Protein AF-A0A415C9I6-F1 (afdb_monomer_lite)

Organism: Bifidobacterium bifidum (NCBI:txid1681)

pLDDT: mean 77.61, std 12.65, range [57.22, 97.31]

Foldseek 3Di:
DDPVVVVVVVVVVVVVVVVVVVVVVCPPVVVVVCVVCVVVDDDVLVVPPCVCVVVVPDDD

Secondary structure (DSSP, 8-state):
--HHHHHHHHHHHHHHHHHHHHHHHHHHHHHHHHHH-GGG---GGGG-TTTTGGGGS---

Structure (mmCIF, N/CA/C/O backbone):
data_AF-A0A415C9I6-F1
#
_entry.id   AF-A0A415C9I6-F1
#
loop_
_atom_site.group_PDB
_atom_site.id
_atom_site.type_symbol
_atom_site.label_atom_id
_atom_site.label_alt_id
_atom_site.label_comp_id
_atom_site.label_asym_id
_atom_site.label_entity_id
_atom_site.label_seq_id
_atom_site.pdbx_PDB_ins_code
_atom_site.Cartn_x
_atom_site.Cartn_y
_atom_site.Cartn_z
_atom_site.occupancy
_atom_site.B_iso_or_equiv
_atom_site.auth_seq_id
_atom_site.auth_comp_id
_atom_site.auth_asym_id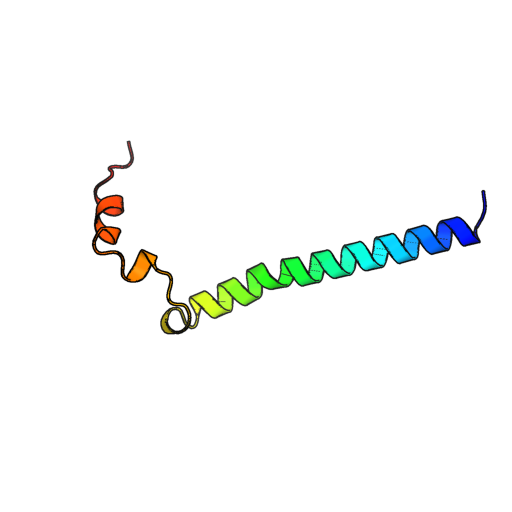
_atom_site.auth_atom_id
_atom_site.pdbx_PDB_model_num
ATOM 1 N N . MET A 1 1 ? 27.911 0.483 -25.454 1.00 78.50 1 MET A N 1
ATOM 2 C CA . MET A 1 1 ? 26.721 0.450 -24.582 1.00 78.50 1 MET A CA 1
ATOM 3 C C . MET A 1 1 ? 25.731 -0.471 -25.273 1.00 78.50 1 MET A C 1
ATOM 5 O O . MET A 1 1 ? 25.499 -0.260 -26.458 1.00 78.50 1 MET A O 1
ATOM 9 N N . ASP A 1 2 ? 25.313 -1.560 -24.626 1.00 95.75 2 ASP A N 1
ATOM 10 C CA . ASP A 1 2 ? 24.424 -2.559 -25.236 1.00 95.75 2 ASP A CA 1
ATOM 11 C C . ASP A 1 2 ? 22.961 -2.129 -25.024 1.00 95.75 2 ASP A C 1
ATOM 13 O O . ASP A 1 2 ? 22.495 -2.136 -23.882 1.00 95.75 2 ASP A O 1
ATOM 17 N N . PRO A 1 3 ? 22.229 -1.751 -26.088 1.00 95.06 3 PRO A N 1
ATOM 18 C CA . PRO A 1 3 ? 20.862 -1.257 -25.957 1.00 95.06 3 PRO A CA 1
ATOM 19 C C . PRO A 1 3 ? 19.901 -2.308 -25.387 1.00 95.06 3 PRO A C 1
ATOM 21 O O . PRO A 1 3 ? 18.924 -1.951 -24.731 1.00 95.06 3 PRO A O 1
ATOM 24 N N . VAL A 1 4 ? 20.172 -3.601 -25.598 1.00 96.56 4 VAL A N 1
ATOM 25 C CA . VAL A 1 4 ? 19.331 -4.684 -25.073 1.00 96.56 4 VAL A CA 1
ATOM 26 C C . VAL A 1 4 ? 19.550 -4.854 -23.572 1.00 96.56 4 VAL A C 1
ATOM 28 O O . VAL A 1 4 ? 18.584 -5.057 -22.836 1.00 96.56 4 VAL A O 1
ATOM 31 N N . ALA A 1 5 ? 20.795 -4.729 -23.107 1.00 96.75 5 ALA A N 1
ATOM 32 C CA . ALA A 1 5 ? 21.113 -4.753 -21.682 1.00 96.75 5 ALA A CA 1
ATOM 33 C C . ALA A 1 5 ? 20.416 -3.603 -20.939 1.00 96.75 5 ALA A C 1
ATOM 35 O O . ALA A 1 5 ? 19.730 -3.841 -19.949 1.00 96.75 5 ALA A O 1
ATOM 36 N N . THR A 1 6 ? 20.481 -2.386 -21.483 1.00 96.62 6 THR A N 1
ATOM 37 C CA . THR A 1 6 ? 19.821 -1.213 -20.890 1.00 96.62 6 THR A CA 1
ATOM 38 C C . THR A 1 6 ? 18.299 -1.363 -20.827 1.00 96.62 6 THR A C 1
ATOM 40 O O . THR A 1 6 ? 17.684 -1.026 -19.819 1.00 96.62 6 THR A O 1
ATOM 43 N N . LEU A 1 7 ? 17.670 -1.916 -21.869 1.00 97.25 7 LEU A N 1
ATOM 44 C CA . LEU A 1 7 ? 16.229 -2.192 -21.864 1.00 97.25 7 LEU A CA 1
ATOM 45 C C . LEU A 1 7 ? 15.825 -3.201 -20.781 1.00 97.25 7 LEU A C 1
ATOM 47 O O . LEU A 1 7 ? 14.777 -3.037 -20.160 1.00 97.25 7 LEU A O 1
ATOM 51 N N . ARG A 1 8 ? 16.647 -4.228 -20.533 1.00 97.31 8 ARG A N 1
ATOM 52 C CA . ARG A 1 8 ? 16.390 -5.209 -19.468 1.00 97.31 8 ARG A CA 1
ATOM 53 C C . ARG A 1 8 ? 16.445 -4.570 -18.086 1.00 97.31 8 ARG A C 1
ATOM 55 O O . ARG A 1 8 ? 15.515 -4.774 -17.312 1.00 97.31 8 ARG A O 1
ATOM 62 N N . GLU A 1 9 ? 17.464 -3.757 -17.814 1.00 97.00 9 GLU A N 1
ATOM 63 C CA . GLU A 1 9 ? 17.588 -3.040 -16.537 1.00 97.00 9 GLU A CA 1
ATOM 64 C C . GLU A 1 9 ? 16.390 -2.118 -16.280 1.00 97.00 9 GLU A C 1
ATOM 66 O O . GLU A 1 9 ? 15.851 -2.096 -15.176 1.00 97.00 9 GLU A O 1
ATOM 71 N N . ILE A 1 10 ? 15.912 -1.406 -17.307 1.00 97.25 10 ILE A N 1
ATOM 72 C CA . ILE A 1 10 ? 14.731 -0.538 -17.190 1.00 97.25 10 ILE A CA 1
ATOM 73 C C . ILE A 1 10 ? 13.473 -1.352 -16.853 1.00 97.25 10 ILE A C 1
ATOM 75 O O . ILE A 1 10 ? 12.683 -0.934 -16.009 1.00 97.25 10 ILE A O 1
ATOM 79 N N . ILE A 1 11 ? 13.281 -2.517 -17.481 1.00 97.06 11 ILE A N 1
ATOM 80 C CA . ILE A 1 11 ? 12.122 -3.385 -17.214 1.00 97.06 11 ILE A CA 1
ATOM 81 C C . ILE A 1 11 ? 12.172 -3.944 -15.787 1.00 97.06 11 ILE A C 1
ATOM 83 O O . ILE A 1 11 ? 11.141 -3.985 -15.112 1.00 97.06 11 ILE A O 1
ATOM 87 N N . GLU A 1 12 ? 13.344 -4.367 -15.313 1.00 96.69 12 GLU A N 1
ATOM 88 C CA . GLU A 1 12 ? 13.504 -4.851 -13.938 1.00 96.69 12 GLU A CA 1
ATOM 89 C C . GLU A 1 12 ? 13.265 -3.738 -12.915 1.00 96.69 12 GLU A C 1
ATOM 91 O O . GLU A 1 12 ? 12.510 -3.936 -11.961 1.00 96.69 12 GLU A O 1
ATOM 96 N N . ALA A 1 13 ? 13.819 -2.546 -13.151 1.00 96.19 13 ALA A N 1
ATOM 97 C CA . ALA A 1 13 ? 13.591 -1.383 -12.301 1.00 96.19 13 ALA A CA 1
ATOM 98 C C . ALA A 1 13 ? 12.107 -0.981 -12.256 1.00 96.19 13 ALA A C 1
ATOM 100 O O . ALA A 1 13 ? 11.580 -0.702 -11.179 1.00 96.19 13 ALA A O 1
ATOM 101 N N . ALA A 1 14 ? 11.411 -1.005 -13.398 1.00 95.12 14 ALA A N 1
ATOM 102 C CA . ALA A 1 14 ? 9.984 -0.700 -13.475 1.00 95.12 14 ALA A CA 1
ATOM 103 C C . ALA A 1 14 ? 9.132 -1.694 -12.667 1.00 95.12 14 ALA A C 1
ATOM 105 O O . ALA A 1 14 ? 8.259 -1.277 -11.908 1.00 95.12 14 ALA A O 1
ATOM 106 N N . ARG A 1 15 ? 9.421 -3.001 -12.760 1.00 93.19 15 ARG A N 1
ATOM 107 C CA . ARG A 1 15 ? 8.728 -4.032 -11.965 1.00 93.19 15 ARG A CA 1
ATOM 108 C C . ARG A 1 15 ? 8.971 -3.870 -10.467 1.00 93.19 15 ARG A C 1
ATOM 110 O O . ARG A 1 15 ? 8.047 -4.043 -9.678 1.00 93.19 15 ARG A O 1
ATOM 117 N N . ALA A 1 16 ? 10.200 -3.535 -10.073 1.00 91.50 16 ALA A N 1
ATO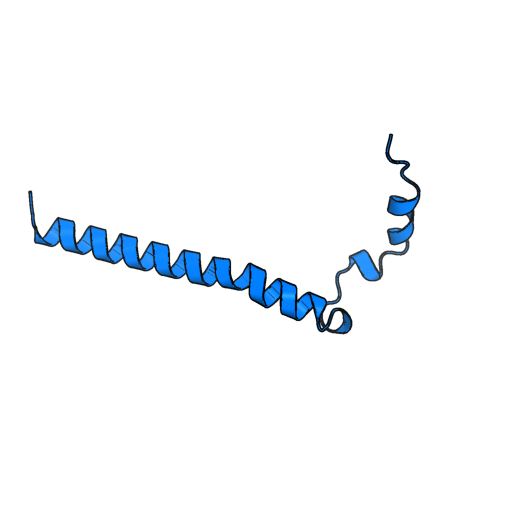M 118 C CA . ALA A 1 16 ? 10.533 -3.287 -8.674 1.00 91.50 16 ALA A CA 1
ATOM 119 C C . ALA A 1 16 ? 9.791 -2.060 -8.115 1.00 91.50 16 ALA A C 1
ATOM 121 O O . ALA A 1 16 ? 9.342 -2.091 -6.972 1.00 91.50 16 ALA A O 1
ATOM 122 N N . TYR A 1 17 ? 9.625 -1.004 -8.917 1.00 86.06 17 TYR A N 1
ATOM 123 C CA . TYR A 1 17 ? 8.813 0.157 -8.546 1.00 86.06 17 TYR A CA 1
ATOM 124 C C . TYR A 1 17 ? 7.326 -0.192 -8.413 1.00 86.06 17 TYR A C 1
ATOM 126 O O . TYR A 1 17 ? 6.726 0.137 -7.398 1.00 86.06 17 TYR A O 1
ATOM 134 N N . GLU A 1 18 ? 6.742 -0.914 -9.373 1.00 84.25 18 GLU A N 1
ATOM 135 C CA . GLU A 1 18 ? 5.328 -1.322 -9.311 1.00 84.25 18 GLU A CA 1
ATOM 136 C C . GLU A 1 18 ? 5.022 -2.184 -8.073 1.00 84.25 18 GLU A C 1
ATOM 138 O O . GLU A 1 18 ? 3.984 -2.018 -7.432 1.00 84.25 18 GLU A O 1
ATOM 143 N N . ALA A 1 19 ? 5.934 -3.091 -7.706 1.00 79.44 19 ALA A N 1
ATOM 144 C CA . ALA A 1 19 ? 5.793 -3.913 -6.507 1.00 79.44 19 ALA A CA 1
ATOM 145 C C . ALA A 1 19 ? 5.790 -3.069 -5.220 1.00 79.44 19 ALA A C 1
ATOM 147 O O . ALA A 1 19 ? 4.975 -3.316 -4.335 1.00 79.44 19 ALA A O 1
ATOM 148 N N . ARG A 1 20 ? 6.652 -2.047 -5.142 1.00 73.31 20 ARG A N 1
ATOM 149 C CA . ARG A 1 20 ? 6.703 -1.111 -4.007 1.00 73.31 20 ARG A CA 1
ATOM 150 C C . ARG A 1 20 ? 5.462 -0.226 -3.928 1.00 73.31 20 ARG A C 1
ATOM 152 O O . ARG A 1 20 ? 4.945 -0.024 -2.840 1.00 73.31 20 ARG A O 1
ATOM 159 N N . GLU A 1 21 ? 4.944 0.249 -5.058 1.00 70.12 21 GLU A N 1
ATOM 160 C CA . GLU A 1 21 ? 3.704 1.039 -5.094 1.00 70.12 21 GLU A CA 1
ATOM 161 C C . GLU A 1 21 ? 2.486 0.211 -4.647 1.00 70.12 21 GLU A C 1
ATOM 163 O O . GLU A 1 21 ? 1.646 0.708 -3.900 1.00 70.12 21 GLU A O 1
ATOM 168 N N . ARG A 1 22 ? 2.407 -1.077 -5.022 1.00 62.31 22 ARG 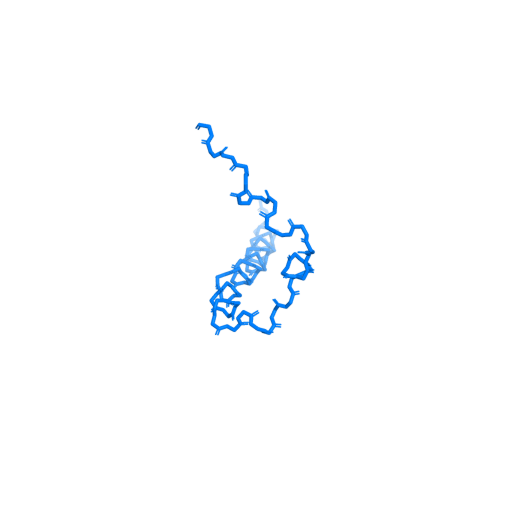A N 1
ATOM 169 C CA . ARG A 1 22 ? 1.381 -1.995 -4.486 1.00 62.31 22 ARG A CA 1
ATOM 170 C C . ARG A 1 22 ? 1.525 -2.232 -2.982 1.00 62.31 22 ARG A C 1
ATOM 172 O O . ARG A 1 22 ? 0.517 -2.314 -2.288 1.00 62.31 22 ARG A O 1
ATOM 179 N N . GLU A 1 23 ? 2.752 -2.360 -2.482 1.00 60.72 23 GLU A N 1
ATOM 180 C CA . GLU A 1 23 ? 3.025 -2.488 -1.043 1.00 60.72 23 GLU A CA 1
ATOM 181 C C . GLU A 1 23 ? 2.702 -1.189 -0.283 1.00 60.72 23 GLU A C 1
ATOM 183 O O . GLU A 1 23 ? 2.257 -1.237 0.857 1.00 60.72 23 GLU A O 1
ATOM 188 N N . SER A 1 24 ? 2.832 -0.029 -0.932 1.00 58.19 24 SER A N 1
ATOM 189 C CA . SER A 1 24 ? 2.460 1.268 -0.360 1.00 58.19 24 SER A CA 1
ATOM 190 C C . SER A 1 24 ? 0.949 1.540 -0.397 1.00 58.19 24 SER A C 1
ATOM 192 O O . SER A 1 24 ? 0.437 2.228 0.475 1.00 58.19 24 SER A O 1
ATOM 194 N N . GLN A 1 25 ? 0.196 0.991 -1.355 1.00 57.22 25 GLN A N 1
ATOM 195 C CA . GLN A 1 25 ? -1.280 1.045 -1.339 1.00 57.22 25 GLN A CA 1
ATOM 196 C C . GLN A 1 25 ? -1.881 0.202 -0.207 1.00 57.22 25 GLN A C 1
ATOM 198 O O . GLN A 1 25 ? -2.966 0.496 0.286 1.00 57.22 25 GLN A O 1
ATOM 203 N N . LEU A 1 26 ? -1.142 -0.807 0.263 1.00 60.19 26 LEU A N 1
ATOM 204 C CA . LEU A 1 26 ? -1.491 -1.569 1.457 1.00 60.19 26 LEU A CA 1
ATOM 205 C C . LEU A 1 26 ? -1.433 -0.738 2.746 1.00 60.19 26 LEU A C 1
ATOM 207 O O . LEU A 1 26 ? -1.810 -1.282 3.774 1.00 60.19 26 LEU A O 1
ATOM 211 N N . THR A 1 27 ? -0.984 0.526 2.742 1.00 61.09 27 THR A N 1
ATOM 212 C CA . THR A 1 27 ? -1.008 1.360 3.954 1.00 61.09 27 THR A CA 1
ATOM 213 C C . THR A 1 27 ? -2.240 2.252 4.036 1.00 61.09 27 THR A C 1
ATOM 215 O O . THR A 1 27 ? -2.879 2.246 5.077 1.00 61.09 27 THR A O 1
ATOM 218 N N . ASP A 1 28 ? -2.630 2.961 2.974 1.00 66.44 28 ASP A N 1
ATOM 219 C CA . ASP A 1 28 ? -3.732 3.944 3.054 1.00 66.44 28 ASP A CA 1
ATOM 220 C C . ASP A 1 28 ? -5.113 3.268 3.030 1.00 66.44 28 ASP A C 1
ATOM 222 O O . ASP A 1 28 ? -5.909 3.447 3.949 1.00 66.44 28 ASP A O 1
ATOM 226 N N . ASP A 1 29 ? -5.354 2.367 2.070 1.00 73.38 29 ASP A N 1
ATOM 227 C CA . ASP A 1 29 ? -6.610 1.601 1.993 1.00 73.38 29 ASP A CA 1
ATOM 228 C C . ASP A 1 29 ? -6.792 0.680 3.214 1.00 73.38 29 ASP A C 1
ATOM 230 O O . ASP A 1 29 ? -7.908 0.378 3.647 1.00 73.38 29 ASP A O 1
ATOM 234 N N . LEU A 1 30 ? -5.679 0.204 3.782 1.00 77.56 30 LEU A N 1
ATOM 235 C CA . LEU A 1 30 ? -5.692 -0.591 5.005 1.00 77.56 30 LEU A CA 1
ATOM 236 C C . LEU A 1 30 ? -6.020 0.268 6.225 1.00 77.56 30 LEU A C 1
ATOM 238 O O . LEU A 1 30 ? -6.802 -0.184 7.058 1.00 77.56 30 LEU A O 1
ATOM 242 N N . ILE A 1 31 ? -5.458 1.476 6.327 1.00 79.12 31 ILE A N 1
ATOM 243 C CA . ILE A 1 31 ? -5.786 2.435 7.389 1.00 79.12 31 ILE A CA 1
ATOM 244 C C . ILE A 1 31 ? -7.271 2.790 7.329 1.00 79.12 31 ILE A C 1
ATOM 246 O O . ILE A 1 31 ? -7.948 2.681 8.349 1.00 79.12 31 ILE A O 1
ATOM 250 N N . ASP A 1 32 ? -7.802 3.119 6.150 1.00 82.31 32 ASP A N 1
ATOM 251 C CA . ASP A 1 32 ? -9.219 3.455 5.984 1.00 82.31 32 ASP A CA 1
ATOM 252 C C . ASP A 1 32 ? -10.134 2.284 6.363 1.00 82.31 32 ASP A C 1
ATOM 254 O O . ASP A 1 32 ? -11.154 2.472 7.028 1.00 82.31 32 ASP A O 1
ATOM 258 N N . ARG A 1 33 ? -9.756 1.049 6.017 1.00 80.62 33 ARG A N 1
ATOM 259 C CA . ARG A 1 33 ? -10.515 -0.150 6.397 1.00 80.62 33 ARG A CA 1
ATOM 260 C C . ARG A 1 33 ? -10.451 -0.443 7.899 1.00 80.62 33 ARG A C 1
ATOM 262 O O . ARG A 1 33 ? -11.467 -0.830 8.468 1.00 80.62 33 ARG A O 1
ATOM 269 N N . ILE A 1 34 ? -9.294 -0.250 8.540 1.00 80.38 34 ILE A N 1
ATOM 270 C CA . ILE A 1 34 ? -9.135 -0.386 9.999 1.00 80.38 34 ILE A CA 1
ATOM 271 C C . ILE A 1 34 ? -9.934 0.702 10.726 1.00 80.38 34 ILE A C 1
ATOM 273 O O . ILE A 1 34 ? -10.561 0.424 11.741 1.00 80.38 34 ILE A O 1
ATOM 277 N N . ALA A 1 35 ? -9.953 1.928 10.202 1.00 81.38 35 ALA A N 1
ATOM 278 C CA . ALA A 1 35 ? -10.723 3.030 10.768 1.00 81.38 35 ALA A CA 1
ATOM 279 C C . ALA A 1 35 ? -12.238 2.847 10.583 1.00 81.38 35 ALA A C 1
ATOM 281 O O . ALA A 1 35 ? -13.010 3.220 11.465 1.00 81.38 35 ALA A O 1
ATOM 282 N N . ALA A 1 36 ? -12.668 2.273 9.454 1.00 85.94 36 ALA A N 1
ATOM 283 C CA . ALA A 1 36 ? -14.072 1.975 9.183 1.00 85.94 36 ALA A CA 1
ATOM 284 C C . ALA A 1 36 ? -14.603 0.783 9.996 1.00 85.94 36 ALA A C 1
ATOM 2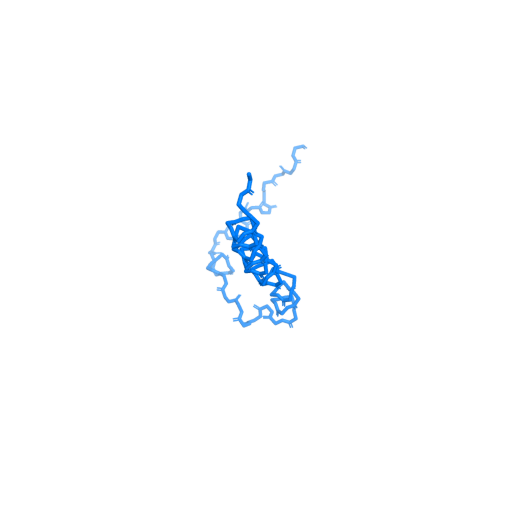86 O O . ALA A 1 36 ? -15.789 0.772 10.323 1.00 85.94 36 ALA A O 1
ATOM 287 N N . HIS A 1 37 ? -13.738 -0.186 10.319 1.00 81.38 37 HIS A N 1
ATOM 288 C CA . HIS A 1 37 ? -14.087 -1.416 11.037 1.00 81.38 37 HIS A CA 1
ATOM 289 C C . HIS A 1 37 ? -13.053 -1.781 12.114 1.00 81.38 37 HIS A C 1
ATOM 291 O O . HIS A 1 37 ? -12.410 -2.831 12.024 1.00 81.38 37 HIS A O 1
ATOM 297 N N . PRO A 1 38 ? -12.854 -0.943 13.145 1.00 76.94 38 PRO A N 1
ATOM 298 C CA . PRO A 1 38 ? -11.889 -1.238 14.203 1.00 76.94 38 PRO A CA 1
ATOM 299 C C . PRO A 1 38 ? -12.226 -2.531 14.965 1.00 76.94 38 PRO A C 1
ATOM 301 O O . PRO A 1 38 ? -11.329 -3.165 15.512 1.00 76.94 38 PRO A O 1
ATOM 304 N N . GLU A 1 39 ? -13.493 -2.961 14.970 1.00 75.81 39 GLU A N 1
ATOM 305 C CA . GLU A 1 39 ? -13.954 -4.230 15.546 1.00 75.81 39 GLU A CA 1
ATOM 306 C C . GLU A 1 39 ? -13.415 -5.481 14.837 1.00 75.81 39 GLU A C 1
ATOM 308 O O . GLU A 1 39 ? -13.289 -6.531 15.469 1.00 75.81 39 GLU A O 1
ATOM 313 N N . ASP A 1 40 ? -13.074 -5.376 13.551 1.00 81.50 40 ASP A N 1
ATOM 314 C CA . ASP A 1 40 ? -12.556 -6.494 12.755 1.00 81.50 40 ASP A CA 1
ATOM 315 C C . ASP A 1 40 ? -11.046 -6.703 12.961 1.00 81.50 40 ASP A C 1
ATOM 317 O O . ASP A 1 40 ? -10.481 -7.720 12.543 1.00 81.50 40 ASP A O 1
ATOM 321 N N . TYR A 1 41 ? -10.382 -5.748 13.617 1.00 71.06 41 TYR A N 1
ATOM 322 C CA . TYR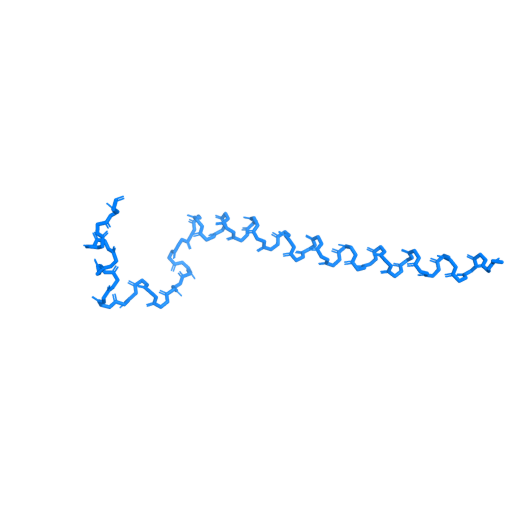 A 1 41 ? -8.942 -5.733 13.840 1.00 71.06 41 TYR A CA 1
ATOM 323 C C . TYR A 1 41 ? -8.636 -5.698 15.335 1.00 71.06 41 TYR A C 1
ATOM 325 O O . TYR A 1 41 ? -8.406 -4.649 15.934 1.00 71.06 41 TYR A O 1
ATOM 333 N N . ASP A 1 42 ? -8.597 -6.884 15.942 1.00 70.31 42 ASP A N 1
ATOM 334 C CA . ASP A 1 42 ? -8.187 -7.042 17.333 1.00 70.31 42 ASP A CA 1
ATOM 335 C C . ASP A 1 42 ? -6.664 -6.864 17.463 1.00 70.31 42 ASP A C 1
ATOM 337 O O . ASP A 1 42 ? -5.868 -7.670 16.970 1.00 70.31 42 ASP A O 1
ATOM 341 N N . VAL A 1 43 ? -6.242 -5.774 18.102 1.00 71.50 43 VAL A N 1
ATOM 342 C CA . VAL A 1 43 ? -4.847 -5.543 18.479 1.00 71.50 43 VAL A CA 1
ATOM 343 C C . VAL A 1 43 ? -4.715 -5.994 19.924 1.00 71.50 43 VAL A C 1
ATOM 345 O O . VAL A 1 43 ? -5.458 -5.513 20.768 1.00 71.50 43 VAL A O 1
ATOM 348 N N . ALA A 1 44 ? -3.751 -6.862 20.248 1.00 68.44 44 ALA A N 1
ATOM 349 C CA . ALA A 1 44 ? -3.569 -7.384 21.612 1.00 68.44 44 ALA A CA 1
ATOM 350 C C . ALA A 1 44 ? -3.524 -6.285 22.704 1.00 68.44 44 ALA A C 1
ATOM 352 O O . ALA A 1 44 ? -3.929 -6.526 23.841 1.00 68.44 44 ALA A O 1
ATOM 353 N N . ALA A 1 45 ? -3.100 -5.072 22.333 1.00 67.88 45 ALA A N 1
ATOM 354 C CA . ALA A 1 45 ? -3.133 -3.870 23.163 1.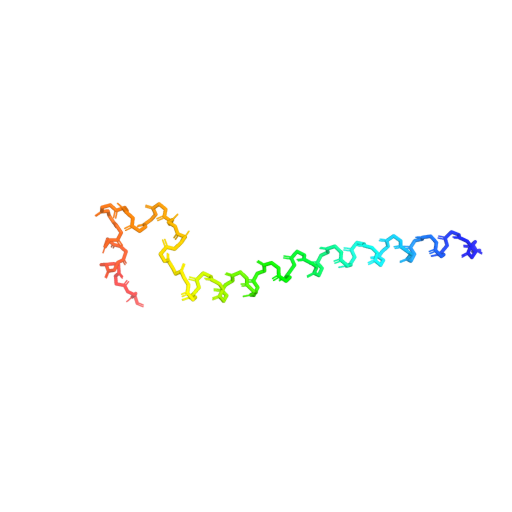00 67.88 45 ALA A CA 1
ATOM 355 C C . ALA A 1 45 ? -4.551 -3.433 23.598 1.00 67.88 45 ALA A C 1
ATOM 357 O O . ALA A 1 45 ? -4.709 -2.921 24.699 1.00 67.88 45 ALA A O 1
ATOM 358 N N . ASN A 1 46 ? -5.596 -3.669 22.797 1.00 66.19 46 ASN A N 1
ATOM 359 C CA . ASN A 1 46 ? -6.989 -3.326 23.128 1.00 66.19 46 ASN A CA 1
ATOM 360 C C . ASN A 1 46 ? -7.520 -4.127 24.326 1.00 66.19 46 ASN A C 1
ATOM 362 O O . ASN A 1 46 ? -8.357 -3.641 25.085 1.00 66.19 46 ASN A O 1
ATOM 366 N N . THR A 1 47 ? -7.033 -5.358 24.494 1.00 71.94 47 THR A N 1
ATOM 367 C CA . THR A 1 47 ? -7.361 -6.235 25.628 1.00 71.94 47 THR A CA 1
ATOM 368 C C . THR A 1 47 ? -6.333 -6.186 26.753 1.00 71.94 47 THR A C 1
ATOM 370 O O . THR A 1 47 ? -6.501 -6.882 27.757 1.00 71.94 47 THR A O 1
ATOM 373 N N . ASP A 1 48 ? -5.265 -5.400 26.601 1.00 72.88 48 ASP A N 1
ATOM 374 C CA . ASP A 1 48 ? -4.229 -5.298 27.620 1.00 72.88 48 ASP A CA 1
ATOM 375 C C . ASP A 1 48 ? -4.824 -4.643 28.885 1.00 72.88 48 ASP A C 1
ATOM 377 O O . ASP A 1 48 ? -5.307 -3.508 28.834 1.00 72.88 48 ASP A O 1
ATOM 381 N N . PRO A 1 49 ? -4.813 -5.323 30.047 1.00 72.38 49 PRO A N 1
ATOM 382 C CA . PRO A 1 49 ? -5.332 -4.760 31.293 1.00 72.38 49 PRO A CA 1
ATOM 383 C C . PRO A 1 49 ? -4.558 -3.516 31.764 1.00 72.38 49 PRO A C 1
ATOM 385 O O . PRO A 1 49 ? -5.084 -2.737 32.559 1.00 72.38 49 PRO A O 1
ATOM 388 N N . ASN A 1 50 ? -3.339 -3.307 31.261 1.00 74.44 50 ASN A N 1
ATOM 389 C CA . ASN A 1 50 ? -2.515 -2.125 31.474 1.00 74.44 50 ASN A CA 1
ATOM 390 C C . ASN A 1 50 ? -2.669 -1.072 30.362 1.00 74.44 50 ASN A C 1
ATOM 392 O O . ASN A 1 50 ? -1.994 -0.052 30.437 1.00 74.44 50 ASN A O 1
ATOM 396 N N . ALA A 1 51 ? -3.559 -1.235 29.371 1.00 71.81 51 ALA A N 1
ATOM 397 C CA . ALA A 1 51 ? -3.748 -0.262 28.280 1.00 71.81 51 ALA A CA 1
ATOM 398 C C . ALA A 1 51 ? -4.035 1.171 28.772 1.00 71.81 51 ALA A C 1
ATOM 400 O O . ALA A 1 51 ? -3.750 2.151 28.092 1.00 71.81 51 ALA A O 1
ATOM 401 N N . ARG A 1 52 ? -4.589 1.311 29.983 1.00 66.81 52 ARG A N 1
ATOM 402 C CA . ARG A 1 52 ? -4.849 2.608 30.621 1.00 66.81 52 ARG A CA 1
ATOM 403 C C . ARG A 1 52 ? -3.628 3.256 31.278 1.00 66.81 52 ARG A C 1
ATOM 405 O O . ARG A 1 52 ? -3.713 4.443 31.574 1.00 66.81 52 ARG A O 1
ATOM 412 N N . LEU A 1 53 ? -2.535 2.524 31.517 1.00 67.12 53 LEU A N 1
ATOM 413 C CA . LEU A 1 53 ? -1.345 3.089 32.162 1.00 67.12 53 LEU A CA 1
ATOM 414 C C . LEU A 1 53 ? -0.661 4.145 31.286 1.00 67.12 53 LEU A C 1
ATOM 416 O O . LEU A 1 53 ? -0.095 5.086 31.831 1.00 67.12 53 LEU A O 1
ATOM 420 N N . GLU A 1 54 ? -0.749 4.047 29.956 1.00 58.81 54 GLU A N 1
ATOM 421 C CA . GLU A 1 54 ? -0.128 5.051 29.079 1.00 58.81 54 GLU A CA 1
ATOM 422 C C . GLU A 1 54 ? -0.813 6.422 29.170 1.00 58.81 54 GLU A C 1
ATOM 424 O O . GLU A 1 54 ? -0.139 7.441 29.047 1.00 58.81 54 GLU A O 1
ATOM 429 N N . ALA A 1 55 ? -2.112 6.466 29.494 1.00 61.25 55 ALA A N 1
ATOM 430 C CA . ALA A 1 55 ? -2.862 7.710 29.700 1.00 61.25 55 ALA A CA 1
ATOM 431 C C . ALA A 1 55 ? -2.529 8.425 31.025 1.00 61.25 55 ALA A C 1
ATOM 433 O O . ALA A 1 55 ? -2.962 9.557 31.237 1.00 61.25 55 ALA A O 1
ATOM 434 N N . GLU A 1 56 ? -1.798 7.766 31.930 1.00 60.91 56 GLU A N 1
ATOM 435 C CA . GLU A 1 56 ? -1.307 8.357 33.180 1.00 60.91 56 GLU A CA 1
ATOM 436 C C . GLU A 1 56 ? 0.119 8.901 33.050 1.00 60.91 56 GLU A C 1
ATOM 438 O O . GLU A 1 56 ? 0.590 9.555 33.982 1.00 60.91 56 GLU A O 1
ATOM 443 N N . THR A 1 57 ? 0.792 8.677 31.914 1.00 68.00 57 THR A N 1
ATOM 444 C CA . THR A 1 57 ? 2.075 9.321 31.616 1.00 68.00 57 THR A CA 1
ATOM 445 C C . THR A 1 57 ? 1.783 10.777 31.258 1.00 68.00 57 THR A C 1
ATOM 447 O O . THR A 1 57 ? 1.174 11.026 30.218 1.00 68.00 57 THR A O 1
ATOM 450 N N . PRO A 1 58 ? 2.135 11.753 32.110 1.00 69.62 58 PRO A N 1
ATOM 451 C CA . PRO A 1 58 ? 1.922 13.152 31.780 1.00 69.62 58 PRO A CA 1
ATOM 452 C C . PRO A 1 58 ? 2.826 13.505 30.598 1.00 69.62 58 PRO A C 1
ATOM 454 O O . PRO A 1 58 ? 4.011 13.169 30.629 1.00 69.62 58 PRO A O 1
ATOM 457 N N . ASP A 1 59 ? 2.291 14.194 29.590 1.00 67.69 59 ASP A N 1
ATOM 458 C CA . ASP A 1 59 ? 3.140 14.933 28.657 1.00 67.69 59 ASP A CA 1
ATOM 459 C C . ASP A 1 59 ? 3.904 15.981 29.485 1.00 67.69 59 ASP A C 1
ATOM 461 O O . ASP A 1 59 ? 3.284 16.818 30.151 1.00 67.69 59 ASP A O 1
ATOM 465 N N . GLU A 1 60 ? 5.235 15.872 29.522 1.00 64.31 60 GLU A N 1
ATOM 466 C CA . GLU A 1 60 ? 6.117 16.873 30.144 1.00 64.31 60 GLU A CA 1
ATOM 467 C C . GLU A 1 60 ? 6.004 18.249 29.469 1.00 64.31 60 GLU A C 1
ATOM 469 O O . GLU A 1 60 ? 5.909 18.315 28.219 1.00 64.31 60 GLU A O 1
#

Radius of gyration: 21.98 Å; chains: 1; bounding box: 41×24×59 Å

Sequence (60 aa):
MDPVATLREIIEAARAYEARERESQLTDDLIDRIAAHPEDYDVAANTDPNARLEAETPDE